Protein AF-A0AAJ2G1U4-F1 (afdb_monomer_lite)

pLDDT: mean 86.3, std 16.0, range [43.72, 98.62]

Sequence (96 aa):
MKRAAAILPLLALAACAHGPAPEPEVRIQEVIVERPIACVPDNLKVAPVYPDTDEALAAAADASARYALLWAGRLLRAARADEVEPVISKCREAAQ

Structure (mmCIF, N/CA/C/O backbone):
data_AF-A0AAJ2G1U4-F1
#
_entry.id   AF-A0AAJ2G1U4-F1
#
l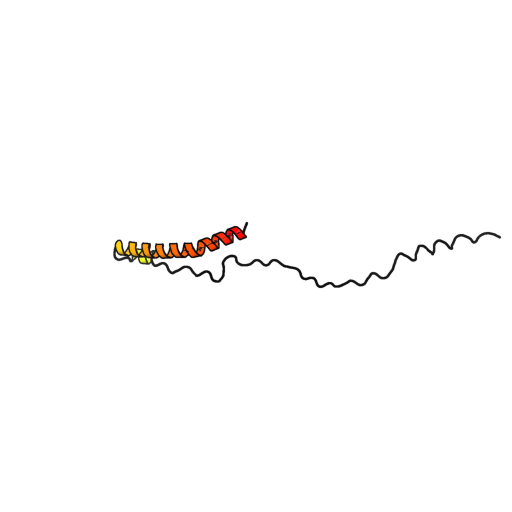oop_
_atom_site.group_PDB
_atom_site.id
_atom_site.type_symbol
_atom_site.label_atom_id
_atom_site.label_alt_id
_atom_site.label_comp_id
_atom_site.label_asym_id
_atom_site.label_entity_id
_atom_site.label_seq_id
_atom_site.pdbx_PDB_ins_code
_atom_site.Cartn_x
_atom_site.Cartn_y
_atom_site.Cartn_z
_atom_site.occupancy
_atom_site.B_iso_or_equiv
_atom_site.auth_seq_id
_atom_site.auth_comp_id
_atom_site.auth_asym_id
_atom_site.auth_atom_id
_atom_site.pdbx_PDB_model_num
ATOM 1 N N . MET A 1 1 ? -61.383 29.450 91.426 1.00 43.72 1 MET A N 1
ATOM 2 C CA . MET A 1 1 ? -60.638 28.244 90.987 1.00 43.72 1 MET A CA 1
ATOM 3 C C . MET A 1 1 ? -61.027 27.944 89.546 1.00 43.72 1 MET A C 1
ATOM 5 O O . MET A 1 1 ? -62.229 27.914 89.324 1.00 43.72 1 MET A O 1
ATOM 9 N N . LYS A 1 2 ? -60.065 27.783 88.615 1.00 50.38 2 LYS A N 1
ATOM 10 C CA . LYS A 1 2 ? -60.168 27.248 87.222 1.00 50.38 2 LYS A CA 1
ATOM 11 C C . LYS A 1 2 ? -59.403 28.116 86.205 1.00 50.38 2 LYS A C 1
ATOM 13 O O . LYS A 1 2 ? -60.032 28.878 85.486 1.00 50.38 2 LYS A O 1
ATOM 18 N N . ARG A 1 3 ? -58.070 27.986 86.128 1.00 52.41 3 ARG A N 1
ATOM 19 C CA . ARG A 1 3 ? -57.249 28.334 84.943 1.00 52.41 3 ARG A CA 1
ATOM 20 C C . ARG A 1 3 ? -55.916 27.579 85.002 1.00 52.41 3 ARG A C 1
ATOM 22 O O . ARG A 1 3 ? -54.943 28.120 85.501 1.00 52.41 3 ARG A O 1
ATOM 29 N N . ALA A 1 4 ? -55.888 26.330 84.548 1.00 52.34 4 ALA A N 1
ATOM 30 C CA . ALA A 1 4 ? -54.644 25.616 84.243 1.00 52.34 4 ALA A CA 1
ATOM 31 C C . ALA A 1 4 ? -54.974 24.347 83.444 1.00 52.34 4 ALA A C 1
ATOM 33 O O . ALA A 1 4 ? -54.973 23.249 83.986 1.00 52.34 4 ALA A O 1
ATOM 34 N N . ALA A 1 5 ? -55.346 24.492 82.174 1.00 56.94 5 ALA A N 1
ATOM 35 C CA . ALA A 1 5 ? -55.559 23.341 81.297 1.00 56.94 5 ALA A CA 1
ATOM 36 C C . ALA A 1 5 ? -55.377 23.750 79.833 1.00 56.94 5 ALA A C 1
ATOM 38 O O . ALA A 1 5 ? -56.360 23.858 79.116 1.00 56.94 5 ALA A O 1
ATOM 39 N N . ALA A 1 6 ? -54.144 24.049 79.408 1.00 54.84 6 ALA A N 1
ATOM 40 C CA . ALA A 1 6 ? -53.808 24.165 77.980 1.00 54.84 6 ALA A CA 1
ATOM 41 C C . ALA A 1 6 ? -52.290 24.294 77.729 1.00 54.84 6 ALA A C 1
ATOM 43 O O . ALA A 1 6 ? -51.870 25.203 77.026 1.00 54.84 6 ALA A O 1
ATOM 44 N N . ILE A 1 7 ? -51.434 23.454 78.324 1.00 56.56 7 ILE A N 1
ATOM 45 C CA . ILE A 1 7 ? -49.987 23.478 77.979 1.00 56.56 7 ILE A CA 1
ATOM 46 C C . ILE A 1 7 ? -49.443 22.085 77.618 1.00 56.56 7 ILE A C 1
ATOM 48 O O . ILE A 1 7 ? -48.435 21.969 76.929 1.00 56.56 7 ILE A O 1
ATOM 52 N N . LEU A 1 8 ? -50.146 21.006 77.969 1.00 54.22 8 LEU A N 1
ATOM 53 C CA . LEU A 1 8 ? -49.617 19.652 77.802 1.00 54.22 8 LEU A CA 1
ATOM 54 C C . LEU A 1 8 ? -49.576 19.070 76.363 1.00 54.22 8 LEU A C 1
ATOM 56 O O . LEU A 1 8 ? -48.727 18.210 76.149 1.00 54.22 8 LEU A O 1
ATOM 60 N N . PRO A 1 9 ? -50.388 19.475 75.354 1.00 55.19 9 PRO A N 1
ATOM 61 C CA . PRO A 1 9 ? -50.392 18.762 74.071 1.00 55.19 9 PRO A CA 1
ATOM 62 C C . PRO A 1 9 ? -49.362 19.291 73.056 1.00 55.19 9 PRO A C 1
ATOM 64 O O . PRO A 1 9 ? -49.107 18.626 72.058 1.00 55.19 9 PRO A O 1
ATOM 67 N N . LEU A 1 10 ? -48.747 20.459 73.288 1.00 54.88 10 LEU A N 1
ATOM 68 C CA . LEU A 1 10 ? -47.806 21.077 72.337 1.00 54.88 10 LEU A CA 1
ATOM 69 C C . LEU A 1 10 ? -46.382 20.497 72.397 1.00 54.88 10 LEU A C 1
ATOM 71 O O . LEU A 1 10 ? -45.642 20.609 71.426 1.00 54.88 10 LEU A O 1
ATOM 75 N N . LEU A 1 11 ? -46.000 19.837 73.495 1.00 56.94 11 LEU A N 1
ATOM 76 C CA . LEU A 1 11 ? -44.662 19.247 73.655 1.00 56.94 11 LEU A CA 1
ATOM 77 C C . LEU A 1 11 ? -44.511 17.875 72.973 1.00 56.94 11 LEU A C 1
ATOM 79 O O . LEU A 1 11 ? -43.389 17.430 72.751 1.00 56.94 11 LEU A O 1
ATOM 83 N N . ALA A 1 12 ? -45.615 17.217 72.601 1.00 58.81 12 ALA A N 1
ATOM 84 C CA . ALA A 1 12 ? -45.588 15.879 72.005 1.00 58.81 12 ALA A CA 1
ATOM 85 C C . ALA A 1 12 ? -45.282 15.871 70.492 1.00 58.81 12 ALA A C 1
ATOM 87 O O . ALA A 1 12 ? -44.854 14.847 69.970 1.00 58.81 12 ALA A O 1
ATOM 88 N N . LEU A 1 13 ? -45.458 16.995 69.782 1.00 56.59 13 LEU A N 1
ATOM 89 C CA . LEU A 1 13 ? -45.221 17.079 68.330 1.00 56.59 13 LEU A CA 1
ATOM 90 C C . LEU A 1 13 ? -43.791 17.492 67.939 1.00 56.59 13 LEU A C 1
ATOM 92 O O . LEU A 1 13 ? -43.425 17.376 66.773 1.00 56.59 13 LEU A O 1
ATOM 96 N N . ALA A 1 14 ? -42.963 17.949 68.884 1.00 57.56 14 ALA A N 1
ATOM 97 C CA . ALA A 1 14 ? -41.598 18.401 68.589 1.00 57.56 14 ALA A CA 1
ATOM 98 C C . ALA A 1 14 ? -40.555 17.263 68.549 1.00 57.56 14 ALA A C 1
ATOM 100 O O . ALA A 1 14 ? -39.416 17.487 68.147 1.00 57.56 14 ALA A O 1
ATOM 101 N N . ALA A 1 15 ? -40.923 16.040 68.947 1.00 57.25 15 ALA A N 1
ATOM 102 C CA . ALA A 1 15 ? -39.971 14.945 69.153 1.00 57.25 15 ALA A CA 1
ATOM 103 C C . ALA A 1 15 ? -39.604 14.142 67.885 1.00 57.25 15 ALA A C 1
ATOM 105 O O . ALA A 1 15 ? -38.714 13.300 67.947 1.00 57.25 15 ALA A O 1
ATOM 106 N N . CYS A 1 16 ? -40.245 14.381 66.735 1.00 60.25 16 CYS A N 1
ATOM 107 C CA . CYS A 1 16 ? -40.040 13.559 65.528 1.00 60.25 16 CYS A CA 1
ATOM 108 C C . CYS A 1 16 ? -39.175 14.211 64.435 1.00 60.25 16 CYS A C 1
ATOM 110 O O . CYS A 1 16 ? -39.004 13.614 63.377 1.00 60.25 16 CYS A O 1
ATOM 112 N N . ALA A 1 17 ? -38.652 15.424 64.644 1.00 58.16 17 ALA A N 1
ATOM 113 C CA . ALA A 1 17 ? -38.078 16.203 63.543 1.00 58.16 17 ALA A CA 1
ATOM 114 C C . ALA A 1 17 ? -36.552 16.104 63.368 1.00 58.16 17 ALA A C 1
ATOM 116 O O . ALA A 1 17 ? -36.066 16.539 62.329 1.00 58.16 17 ALA A O 1
ATOM 117 N N . HIS A 1 18 ? -35.781 15.574 64.325 1.00 62.97 18 HIS A N 1
ATOM 118 C CA . HIS A 1 18 ? -34.309 15.577 64.245 1.00 62.97 18 HIS A CA 1
ATOM 119 C C . HIS A 1 18 ? -33.694 14.348 64.933 1.00 62.97 18 HIS A C 1
ATOM 121 O O . HIS A 1 18 ? -33.311 14.388 66.101 1.00 62.97 18 HIS A O 1
ATOM 127 N N . GLY A 1 19 ? -33.603 13.241 64.194 1.00 68.50 19 GLY A N 1
ATOM 128 C CA . GLY A 1 19 ? -32.612 12.200 64.474 1.00 68.50 19 GLY A CA 1
ATOM 129 C C . GLY A 1 19 ? -31.264 12.583 63.846 1.00 68.50 19 GLY A C 1
ATOM 130 O O . GLY A 1 19 ? -31.252 13.383 62.907 1.00 68.50 19 GLY A O 1
ATOM 131 N N . PRO A 1 20 ? -30.130 12.054 64.337 1.00 74.12 20 PRO A N 1
ATOM 132 C CA . PRO A 1 20 ? -28.844 12.255 63.676 1.00 74.12 20 PRO A CA 1
ATOM 133 C C . PRO A 1 20 ? -28.943 11.780 62.222 1.00 74.12 20 PRO A C 1
ATOM 135 O O . PRO A 1 20 ? -29.494 10.709 61.954 1.00 74.12 20 PRO A O 1
ATOM 138 N N . ALA A 1 21 ? -28.456 12.598 61.286 1.00 75.25 21 ALA A N 1
ATOM 139 C CA . ALA A 1 21 ? -28.400 12.205 59.884 1.00 75.25 21 ALA A CA 1
ATOM 140 C C . ALA A 1 21 ? -27.598 10.895 59.772 1.00 75.25 21 ALA A C 1
ATOM 142 O O . ALA A 1 21 ? -26.557 10.781 60.427 1.00 75.25 21 ALA A O 1
ATOM 143 N N . PRO A 1 22 ? -28.076 9.903 58.999 1.00 81.62 22 PRO A N 1
ATOM 144 C CA . PRO A 1 22 ? -27.344 8.660 58.817 1.00 81.62 22 PRO A CA 1
ATOM 145 C C . PRO A 1 22 ? -25.946 8.958 58.272 1.00 81.62 22 PRO A C 1
ATOM 147 O O . PRO A 1 22 ? -25.768 9.835 57.423 1.00 81.62 22 PRO A O 1
ATOM 150 N N . GLU A 1 23 ? -24.958 8.237 58.795 1.00 84.00 23 GLU A N 1
ATOM 151 C CA . GLU A 1 23 ? -23.565 8.390 58.393 1.00 84.00 23 GLU A CA 1
ATOM 152 C C . GLU A 1 23 ? -23.425 8.035 56.899 1.00 84.00 23 GLU A C 1
ATOM 154 O O . GLU A 1 23 ? -24.016 7.046 56.449 1.00 84.00 23 GLU A O 1
ATOM 159 N N . PRO A 1 24 ? -22.729 8.853 56.090 1.00 86.88 24 PRO A N 1
ATOM 160 C CA . PRO A 1 24 ? -22.672 8.640 54.650 1.00 86.88 24 PRO A CA 1
ATOM 161 C C . PRO A 1 24 ? -21.955 7.326 54.315 1.00 86.88 24 PRO A C 1
ATOM 163 O O . PRO A 1 24 ? -20.805 7.109 54.693 1.00 86.88 24 PRO A O 1
ATOM 166 N N . GLU A 1 25 ? -22.627 6.457 53.559 1.00 89.44 25 GLU A N 1
ATOM 167 C CA . GLU A 1 25 ? -22.064 5.185 53.103 1.00 89.44 25 GLU A CA 1
ATOM 168 C C . GLU A 1 25 ? -21.153 5.413 51.887 1.00 89.44 25 GLU A C 1
ATOM 170 O O . GLU A 1 25 ? -21.614 5.711 50.781 1.00 89.44 25 GLU A O 1
ATOM 175 N N . VAL A 1 26 ? -19.841 5.265 52.079 1.00 87.88 26 VAL A N 1
ATOM 176 C CA . VAL A 1 26 ? -18.866 5.321 50.984 1.00 87.88 26 VAL A CA 1
ATOM 177 C C . VAL A 1 26 ? -18.917 4.003 50.211 1.00 87.88 26 VAL A C 1
ATOM 179 O O . VAL A 1 26 ? -18.402 2.985 50.669 1.00 87.88 26 VAL A O 1
ATOM 182 N N . ARG A 1 27 ? -19.524 4.018 49.018 1.00 90.69 27 ARG A N 1
ATOM 183 C CA . ARG A 1 27 ? -19.477 2.884 48.083 1.00 90.69 27 ARG A CA 1
ATOM 184 C C . ARG A 1 27 ? -18.400 3.109 47.030 1.00 90.69 27 ARG A C 1
ATOM 186 O O . ARG A 1 27 ? -18.475 4.065 46.262 1.00 90.69 27 ARG A O 1
ATOM 193 N N . ILE A 1 28 ? -17.446 2.187 46.949 1.00 90.56 28 ILE A N 1
ATOM 194 C CA . ILE A 1 28 ? -16.554 2.080 45.793 1.00 90.56 28 ILE A CA 1
ATOM 195 C C . ILE A 1 28 ? -17.357 1.402 44.682 1.00 90.56 28 ILE A C 1
ATOM 197 O O . ILE A 1 28 ? -17.836 0.285 44.861 1.00 90.56 28 ILE A O 1
ATOM 201 N N . GLN A 1 29 ? -17.546 2.101 43.566 1.00 92.06 29 GLN A N 1
ATOM 202 C CA . GLN A 1 29 ? -18.224 1.570 42.387 1.00 92.06 29 GLN A CA 1
ATOM 203 C C . GLN A 1 29 ? -17.225 1.470 41.243 1.00 92.06 29 GLN A C 1
ATOM 205 O O . GLN A 1 29 ? -16.480 2.414 40.978 1.00 92.06 29 GLN A O 1
ATOM 210 N N . GLU A 1 30 ? -17.224 0.332 40.559 1.00 91.25 30 GLU A N 1
ATOM 211 C CA . GLU A 1 30 ? -16.516 0.199 39.293 1.00 91.25 30 GLU A CA 1
ATOM 212 C C . GLU A 1 30 ? -17.305 0.933 38.208 1.00 91.25 30 GLU A C 1
ATOM 214 O O . GLU A 1 30 ? -18.495 0.690 38.008 1.00 91.25 30 GLU A O 1
ATOM 219 N N . VAL A 1 31 ? -16.634 1.855 37.517 1.00 90.00 31 VAL A N 1
ATOM 220 C CA . VAL A 1 31 ? -17.197 2.593 36.385 1.00 90.00 31 VAL A CA 1
ATOM 221 C C . VAL A 1 31 ? -16.470 2.141 35.129 1.00 90.00 31 VAL A C 1
ATOM 223 O O . VAL A 1 31 ? -15.248 2.267 35.035 1.00 90.00 31 VAL A O 1
ATOM 226 N N . ILE A 1 32 ? -17.218 1.623 34.156 1.00 89.94 32 ILE A N 1
ATOM 227 C CA . ILE A 1 32 ? -16.674 1.313 32.834 1.00 89.94 32 ILE A CA 1
ATOM 228 C C . ILE A 1 32 ? -16.489 2.637 32.094 1.00 89.94 32 ILE A C 1
ATOM 230 O O . ILE A 1 32 ? -17.458 3.333 31.800 1.00 89.94 32 ILE A O 1
ATOM 234 N N . VAL A 1 33 ? -15.234 2.989 31.815 1.00 90.62 33 VAL A N 1
ATOM 235 C CA . VAL A 1 33 ? -14.877 4.161 31.008 1.00 90.62 33 VAL A CA 1
ATOM 236 C C . VAL A 1 33 ? -14.450 3.674 29.631 1.00 90.62 33 VAL A C 1
ATOM 238 O O . VAL A 1 33 ? -13.480 2.923 29.506 1.00 90.62 33 VAL A O 1
ATOM 241 N N . GLU A 1 34 ? -15.168 4.095 28.593 1.00 88.19 34 GLU A N 1
ATOM 242 C CA . GLU A 1 34 ? -14.791 3.802 27.213 1.00 88.19 34 GLU A CA 1
ATOM 243 C C . GLU A 1 34 ? -13.482 4.520 26.868 1.00 88.19 34 GLU A C 1
ATOM 245 O O . GLU A 1 34 ? -13.339 5.730 27.058 1.00 88.19 34 GLU A O 1
ATOM 250 N N . ARG A 1 35 ? -12.500 3.761 26.373 1.00 87.31 35 ARG A N 1
ATOM 251 C CA . ARG A 1 35 ? -11.219 4.302 25.914 1.00 87.31 35 ARG A CA 1
ATOM 252 C C . ARG A 1 35 ? -11.137 4.164 24.396 1.00 87.31 35 ARG A C 1
ATOM 254 O O . ARG A 1 35 ? -11.256 3.038 23.910 1.00 87.31 35 ARG A O 1
ATOM 261 N N . PRO A 1 36 ? -10.870 5.252 23.653 1.00 83.12 36 PRO A N 1
ATOM 262 C CA . PRO A 1 36 ? -10.655 5.154 22.219 1.00 83.12 36 PRO A CA 1
ATOM 263 C C . PRO A 1 36 ? -9.414 4.301 21.945 1.00 83.12 36 PRO A C 1
ATOM 265 O O . PRO A 1 36 ? -8.353 4.511 22.539 1.00 83.12 36 PRO A O 1
ATOM 268 N N . ILE A 1 37 ? -9.561 3.327 21.054 1.00 86.50 37 ILE A N 1
ATOM 269 C CA . ILE A 1 37 ? -8.470 2.482 20.564 1.00 86.50 37 ILE A CA 1
ATOM 270 C C . ILE A 1 37 ? -8.160 2.840 19.112 1.00 86.50 37 ILE A C 1
ATOM 272 O O . ILE A 1 37 ? -9.039 3.284 18.371 1.00 86.50 37 ILE A O 1
ATOM 276 N N . ALA A 1 38 ? -6.903 2.663 18.703 1.00 90.38 38 ALA A N 1
ATOM 277 C CA . ALA A 1 38 ? -6.526 2.830 17.308 1.00 90.38 38 ALA A CA 1
ATOM 278 C C . ALA A 1 38 ? -7.259 1.791 16.452 1.00 90.38 38 ALA A C 1
ATOM 280 O O . ALA A 1 38 ? -7.284 0.608 16.787 1.00 90.38 38 ALA A O 1
ATOM 281 N N . CYS A 1 39 ? -7.854 2.236 15.345 1.00 91.88 39 CYS A N 1
ATOM 282 C CA . CYS A 1 39 ? -8.554 1.319 14.456 1.00 91.88 39 CYS A CA 1
ATOM 283 C C . CYS A 1 39 ? -7.599 0.483 13.591 1.00 91.88 39 CYS A C 1
ATOM 285 O O . CYS A 1 39 ? -7.869 -0.675 13.271 1.00 91.88 39 CYS A O 1
ATOM 287 N N . VAL A 1 40 ? -6.467 1.073 13.207 1.00 93.94 40 VAL A N 1
ATOM 288 C CA . VAL A 1 40 ? -5.438 0.372 12.442 1.00 93.94 40 VAL A CA 1
ATOM 289 C C . VAL A 1 40 ? -4.651 -0.511 13.407 1.00 93.94 40 VAL A C 1
ATOM 291 O O . VAL A 1 40 ? -4.136 0.010 14.395 1.00 93.94 40 VAL A O 1
ATOM 294 N N . PRO A 1 41 ? -4.546 -1.823 13.150 1.00 92.25 41 PRO A N 1
ATOM 295 C CA . PRO A 1 41 ? -3.844 -2.711 14.054 1.00 92.25 41 PRO A CA 1
ATOM 296 C C . PRO A 1 41 ? -2.328 -2.516 13.933 1.00 92.25 41 PRO A C 1
ATOM 298 O O . PRO A 1 41 ? -1.793 -2.372 12.832 1.00 92.25 41 PRO A O 1
ATOM 301 N N . ASP A 1 42 ? -1.627 -2.584 15.064 1.00 92.56 42 ASP A N 1
ATOM 302 C CA . ASP A 1 42 ? -0.174 -2.362 15.136 1.00 92.56 42 ASP A CA 1
ATOM 303 C C . ASP A 1 42 ? 0.642 -3.397 14.344 1.00 92.56 42 ASP A C 1
ATOM 305 O O . ASP A 1 42 ? 1.801 -3.171 14.004 1.00 92.56 42 ASP A O 1
ATOM 309 N N . ASN A 1 43 ? 0.042 -4.551 14.038 1.00 92.06 43 ASN A N 1
ATOM 310 C CA . ASN A 1 43 ? 0.663 -5.614 13.252 1.00 92.06 43 ASN A CA 1
ATOM 311 C C . ASN A 1 43 ? 0.434 -5.477 11.737 1.00 92.06 43 ASN A C 1
ATOM 313 O O . ASN A 1 43 ? 0.872 -6.352 10.982 1.00 92.06 43 ASN A O 1
ATOM 317 N N . LEU A 1 44 ? -0.250 -4.424 11.271 1.00 94.00 44 LEU A N 1
ATOM 318 C CA . LEU A 1 44 ? -0.373 -4.164 9.843 1.00 94.00 44 LEU A CA 1
ATOM 319 C C . LEU A 1 44 ? 1.018 -3.875 9.280 1.00 94.00 44 LEU A C 1
ATOM 321 O O . LEU A 1 44 ? 1.698 -2.940 9.700 1.00 94.00 44 LEU A O 1
ATOM 325 N N . LYS A 1 45 ? 1.444 -4.680 8.303 1.00 93.44 45 LYS A N 1
ATOM 326 C CA . LYS A 1 45 ? 2.753 -4.510 7.665 1.00 93.44 45 LYS A CA 1
ATOM 327 C C . LYS A 1 45 ? 2.894 -3.093 7.108 1.00 93.44 45 LYS A C 1
ATOM 329 O O . LYS A 1 45 ? 1.910 -2.480 6.685 1.00 93.44 45 LYS A O 1
ATOM 334 N N . VAL A 1 46 ? 4.120 -2.587 7.051 1.00 93.81 46 VAL A N 1
ATOM 335 C CA . VAL A 1 46 ? 4.425 -1.343 6.333 1.00 93.81 46 VAL A CA 1
ATOM 336 C C . VAL A 1 46 ? 4.268 -1.539 4.822 1.00 93.81 46 VAL A C 1
ATOM 338 O O . VAL A 1 46 ? 4.286 -2.666 4.326 1.00 93.81 46 VAL A O 1
ATOM 341 N N . ALA A 1 47 ? 4.098 -0.442 4.083 1.00 94.69 47 ALA A N 1
ATOM 342 C CA . ALA A 1 47 ? 4.100 -0.505 2.625 1.00 94.69 47 ALA A CA 1
ATOM 343 C C . ALA A 1 47 ? 5.451 -1.042 2.108 1.00 94.69 47 ALA A C 1
ATOM 345 O O . ALA A 1 47 ? 6.497 -0.677 2.654 1.00 94.69 47 ALA A O 1
ATOM 346 N N . PRO A 1 48 ? 5.449 -1.897 1.069 1.00 96.12 48 PRO A N 1
ATOM 347 C CA . PRO A 1 48 ? 6.684 -2.370 0.464 1.00 96.12 48 PRO A CA 1
ATOM 348 C C . PRO A 1 48 ? 7.403 -1.230 -0.265 1.00 96.12 48 PRO A C 1
ATOM 350 O O . PRO A 1 48 ? 6.792 -0.238 -0.667 1.00 96.12 48 PRO A O 1
ATOM 353 N N . VAL A 1 49 ? 8.704 -1.404 -0.487 1.00 97.44 49 VAL A N 1
ATOM 354 C CA . VAL A 1 49 ? 9.461 -0.537 -1.395 1.00 97.44 49 VAL A CA 1
ATOM 355 C C . VAL A 1 49 ? 9.041 -0.867 -2.824 1.00 97.44 49 VAL A C 1
ATOM 357 O O . VAL A 1 49 ? 9.184 -2.006 -3.270 1.00 97.44 49 VAL A O 1
ATOM 360 N N . TYR A 1 50 ? 8.505 0.121 -3.535 1.00 97.38 50 TYR A N 1
ATOM 361 C CA . TYR A 1 50 ? 8.078 -0.057 -4.917 1.00 97.38 50 TYR A CA 1
ATOM 362 C C . TYR A 1 50 ? 9.266 0.125 -5.874 1.00 97.38 50 TYR A C 1
ATOM 364 O O . TYR A 1 50 ? 9.989 1.114 -5.751 1.00 97.38 50 TYR A O 1
ATOM 372 N N . PRO A 1 51 ? 9.488 -0.807 -6.819 1.00 97.50 51 PRO A N 1
ATOM 373 C CA . PRO A 1 51 ? 10.624 -0.751 -7.739 1.00 97.50 51 PRO A CA 1
ATOM 374 C C . PRO A 1 51 ? 10.437 0.275 -8.864 1.00 97.50 51 PRO A C 1
ATOM 376 O O . PRO A 1 51 ? 11.396 0.621 -9.543 1.00 97.50 51 PRO A O 1
ATOM 379 N N . ASP A 1 52 ? 9.213 0.748 -9.089 1.00 97.56 52 ASP A N 1
ATOM 380 C CA . ASP A 1 52 ? 8.847 1.658 -10.169 1.00 97.56 52 ASP A CA 1
ATOM 381 C C . ASP A 1 52 ? 8.827 3.123 -9.730 1.00 97.56 52 ASP A C 1
ATOM 383 O O . ASP A 1 52 ? 7.860 3.838 -9.986 1.00 97.56 52 ASP A O 1
ATOM 387 N N . THR A 1 53 ? 9.890 3.571 -9.057 1.00 98.25 53 THR A N 1
ATOM 388 C CA . THR A 1 53 ? 10.051 4.999 -8.746 1.00 98.25 53 THR A CA 1
ATOM 389 C C . THR A 1 53 ? 10.258 5.808 -10.024 1.00 98.25 53 THR A C 1
ATOM 391 O O . THR A 1 53 ? 10.714 5.276 -11.040 1.00 98.25 53 THR A O 1
ATOM 394 N N . ASP A 1 54 ? 9.964 7.105 -9.978 1.00 98.31 54 ASP A N 1
ATOM 395 C CA . ASP A 1 54 ? 10.151 7.984 -11.134 1.00 98.31 54 ASP A CA 1
ATOM 396 C C . ASP A 1 54 ? 11.609 7.971 -11.620 1.00 98.31 54 ASP A C 1
ATOM 398 O O . ASP A 1 54 ? 11.864 7.909 -12.825 1.00 98.31 54 ASP A O 1
ATOM 402 N N . GLU A 1 55 ? 12.573 7.920 -10.696 1.00 98.31 55 GLU A N 1
ATOM 403 C CA . GLU A 1 55 ? 13.999 7.805 -11.009 1.00 98.31 55 GLU A CA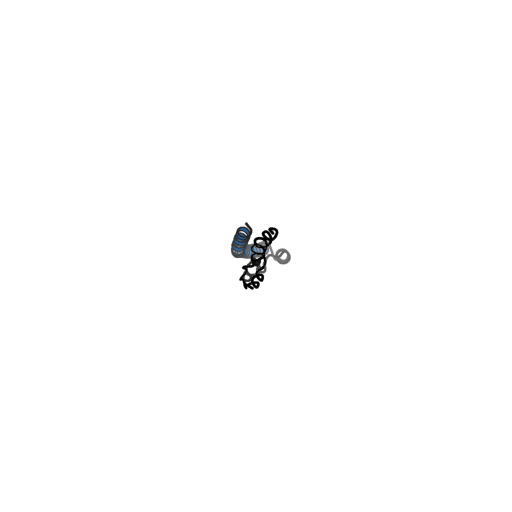 1
ATOM 404 C C . GLU A 1 55 ? 14.326 6.468 -11.681 1.00 98.31 55 GLU A C 1
ATOM 406 O O . GLU A 1 55 ? 15.038 6.444 -12.685 1.00 98.31 55 GLU A O 1
ATOM 411 N N . ALA A 1 56 ? 13.791 5.354 -11.170 1.00 98.12 56 ALA A N 1
ATOM 412 C CA . ALA A 1 56 ? 14.013 4.028 -11.744 1.00 98.12 56 ALA A CA 1
ATOM 413 C C . ALA A 1 56 ? 13.406 3.909 -13.151 1.00 98.12 56 ALA A C 1
ATOM 415 O O . ALA A 1 56 ? 14.011 3.329 -14.053 1.00 98.12 56 ALA A O 1
ATOM 416 N N . LEU A 1 57 ? 12.228 4.500 -13.360 1.00 98.50 57 LEU A N 1
ATOM 417 C CA . LEU A 1 57 ? 11.556 4.533 -14.655 1.00 98.50 57 LEU A CA 1
ATOM 418 C C . LEU A 1 57 ? 12.283 5.431 -15.661 1.00 98.50 57 LEU A C 1
ATOM 420 O O . LEU A 1 57 ? 12.313 5.097 -16.847 1.00 98.50 57 LEU A O 1
ATOM 424 N N . ALA A 1 58 ? 12.862 6.547 -15.209 1.00 98.19 58 ALA A N 1
ATOM 425 C CA . ALA A 1 58 ? 13.673 7.435 -16.040 1.00 98.19 58 ALA A CA 1
ATOM 426 C C . ALA A 1 58 ? 15.037 6.823 -16.396 1.00 98.19 58 ALA A C 1
ATOM 428 O O . ALA A 1 58 ? 15.535 7.040 -17.497 1.00 98.19 58 ALA A O 1
ATOM 429 N N . ALA A 1 59 ? 15.620 6.038 -15.486 1.00 98.50 59 ALA A N 1
ATOM 430 C CA . ALA A 1 59 ? 16.894 5.349 -15.679 1.00 98.50 59 ALA A CA 1
ATOM 431 C C . ALA A 1 59 ? 16.775 4.008 -16.432 1.00 98.50 59 ALA A C 1
ATOM 433 O O . AL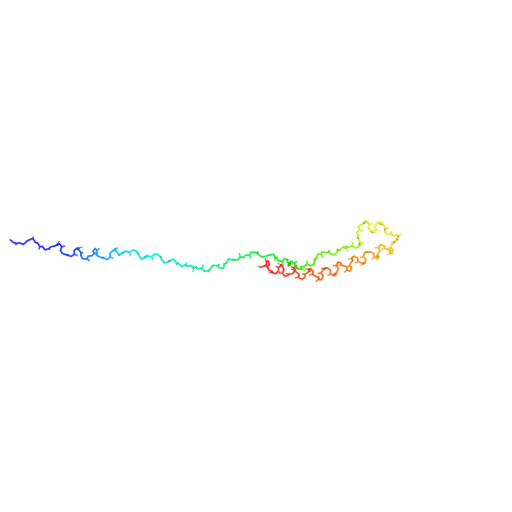A A 1 59 ? 17.789 3.353 -16.682 1.00 98.50 59 ALA A O 1
ATOM 434 N N . ALA A 1 60 ? 15.562 3.570 -16.779 1.00 98.25 60 ALA A N 1
ATOM 435 C CA . ALA A 1 60 ? 15.344 2.313 -17.483 1.00 98.25 60 ALA A CA 1
ATOM 436 C C . ALA A 1 60 ? 16.041 2.310 -18.856 1.00 98.25 60 ALA A C 1
ATOM 438 O O . ALA A 1 60 ? 15.913 3.255 -19.632 1.00 98.25 60 ALA A O 1
ATOM 439 N N . ALA A 1 61 ? 16.748 1.219 -19.168 1.00 98.25 61 ALA A N 1
ATOM 440 C CA . ALA A 1 61 ? 17.547 1.107 -20.391 1.00 98.25 61 ALA A CA 1
ATOM 441 C C . ALA A 1 61 ? 16.708 1.207 -21.676 1.00 98.25 61 ALA A C 1
ATOM 443 O O . ALA A 1 61 ? 17.166 1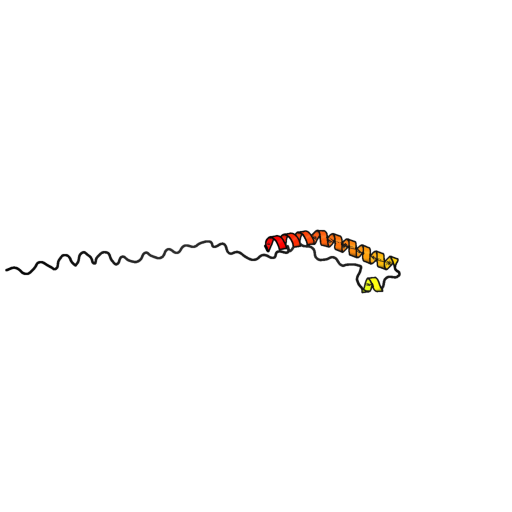.739 -22.685 1.00 98.25 61 ALA A O 1
ATOM 444 N N . ASP A 1 62 ? 15.478 0.695 -21.636 1.00 98.31 62 ASP A N 1
ATOM 445 C CA . ASP A 1 62 ? 14.535 0.725 -22.743 1.00 98.31 62 ASP A CA 1
ATOM 446 C C . ASP A 1 62 ? 13.081 0.618 -22.246 1.00 98.31 62 ASP A C 1
ATOM 448 O O . ASP A 1 62 ? 12.792 0.539 -21.045 1.00 98.31 62 ASP A O 1
ATOM 452 N N . ALA A 1 63 ? 12.142 0.606 -23.194 1.00 98.19 63 ALA A N 1
ATOM 453 C CA . ALA A 1 63 ? 10.722 0.474 -22.896 1.00 98.19 63 ALA A CA 1
ATOM 454 C C . ALA A 1 63 ? 10.384 -0.847 -22.186 1.00 98.19 63 ALA A C 1
ATOM 456 O O . ALA A 1 63 ? 9.533 -0.854 -21.299 1.00 98.19 63 ALA A O 1
ATOM 457 N N . SER A 1 64 ? 11.041 -1.954 -22.542 1.00 98.44 64 SER A N 1
ATOM 458 C CA . SER A 1 64 ? 10.774 -3.262 -21.939 1.00 98.44 64 SER A CA 1
ATOM 459 C C . SER A 1 64 ? 11.184 -3.295 -20.465 1.00 98.44 64 SER A C 1
ATOM 461 O O . SER A 1 64 ? 10.393 -3.719 -19.621 1.00 98.44 64 SER A O 1
ATOM 463 N N . ALA A 1 65 ? 12.353 -2.737 -20.135 1.00 98.44 65 ALA A N 1
ATOM 464 C CA . ALA A 1 65 ? 12.830 -2.583 -18.766 1.00 98.44 65 ALA A CA 1
ATOM 465 C C . ALA A 1 65 ? 11.885 -1.687 -17.952 1.00 98.44 65 ALA A C 1
ATOM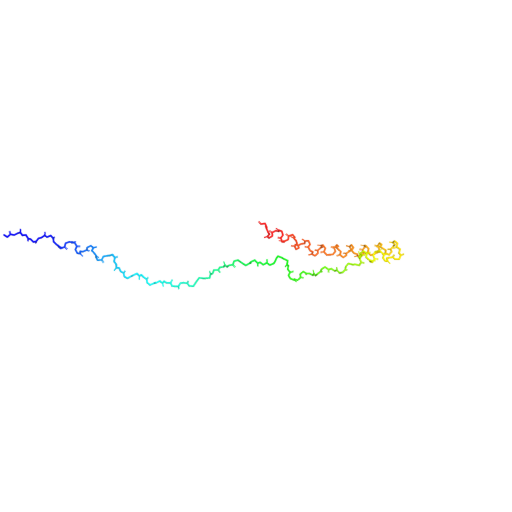 467 O O . ALA A 1 65 ? 11.514 -2.024 -16.826 1.00 98.44 65 ALA A O 1
ATOM 468 N N . ARG A 1 66 ? 11.414 -0.584 -18.547 1.00 98.50 66 ARG A N 1
ATOM 469 C CA . ARG A 1 66 ? 10.447 0.312 -17.905 1.00 98.50 66 ARG A CA 1
ATOM 470 C C . ARG A 1 66 ? 9.114 -0.387 -17.613 1.00 98.50 66 ARG A C 1
ATOM 472 O O . ARG A 1 66 ? 8.570 -0.235 -16.521 1.00 98.50 66 ARG A O 1
ATOM 479 N N . TYR A 1 67 ? 8.597 -1.181 -18.552 1.00 98.56 67 TYR A N 1
ATOM 480 C CA . TYR A 1 67 ? 7.371 -1.957 -18.337 1.00 98.56 67 TYR A CA 1
ATOM 481 C C . TYR A 1 67 ? 7.540 -3.056 -17.287 1.00 98.56 67 TYR A C 1
ATOM 483 O O . TYR A 1 67 ? 6.615 -3.285 -16.509 1.00 98.56 67 TYR A O 1
ATOM 491 N N . ALA A 1 68 ? 8.707 -3.701 -17.218 1.00 98.50 68 ALA A N 1
ATOM 492 C CA . ALA A 1 68 ? 8.993 -4.692 -16.185 1.00 98.50 68 ALA A CA 1
ATOM 493 C C . ALA A 1 68 ? 8.934 -4.079 -14.774 1.00 98.50 68 ALA A C 1
ATOM 495 O O . ALA A 1 68 ? 8.327 -4.671 -13.880 1.00 98.50 68 ALA A O 1
ATOM 496 N N . LEU A 1 69 ? 9.482 -2.870 -14.589 1.00 98.56 69 LEU A N 1
ATOM 497 C CA . LEU A 1 69 ? 9.385 -2.131 -13.324 1.00 98.56 69 LEU A CA 1
ATOM 498 C C . LEU A 1 69 ? 7.926 -1.827 -12.964 1.00 98.56 69 LEU A C 1
ATOM 500 O O . LEU A 1 69 ? 7.480 -2.182 -11.873 1.00 98.56 69 LEU A O 1
ATOM 504 N N . LEU A 1 70 ? 7.161 -1.245 -13.895 1.00 98.62 70 LEU A N 1
ATOM 505 C CA . LEU A 1 70 ? 5.739 -0.931 -13.687 1.00 98.62 70 LEU A CA 1
ATOM 506 C C . LEU A 1 70 ? 4.915 -2.174 -13.330 1.00 98.62 70 LEU A C 1
ATOM 508 O O . LEU A 1 70 ? 4.036 -2.121 -12.467 1.00 98.62 70 LEU A O 1
ATOM 512 N N . TRP A 1 71 ? 5.188 -3.298 -13.994 1.00 98.56 71 TRP A N 1
ATOM 513 C CA . TRP A 1 71 ? 4.535 -4.568 -13.705 1.00 98.56 71 TRP A CA 1
ATOM 514 C C . TRP A 1 71 ? 4.854 -5.055 -12.289 1.00 98.56 71 TRP A C 1
ATOM 516 O O . TRP A 1 71 ? 3.938 -5.381 -11.532 1.00 98.56 71 TRP A O 1
ATOM 526 N N . ALA A 1 72 ? 6.130 -5.039 -11.899 1.00 98.38 72 ALA A N 1
ATOM 527 C CA . ALA A 1 72 ? 6.548 -5.418 -10.554 1.00 98.38 72 ALA A CA 1
ATOM 528 C C . ALA A 1 72 ? 5.906 -4.518 -9.482 1.00 98.38 72 ALA A C 1
ATOM 530 O O . ALA A 1 72 ? 5.359 -5.019 -8.497 1.00 98.38 72 ALA A O 1
ATOM 531 N N . GLY A 1 73 ? 5.879 -3.200 -9.704 1.00 98.31 73 GLY A N 1
ATOM 532 C CA . GLY A 1 73 ? 5.197 -2.248 -8.826 1.00 98.31 73 GLY A CA 1
ATOM 533 C C . GLY A 1 73 ? 3.695 -2.512 -8.710 1.00 98.31 73 GLY A C 1
ATOM 534 O O . GLY A 1 73 ? 3.137 -2.494 -7.610 1.00 98.31 73 GLY A O 1
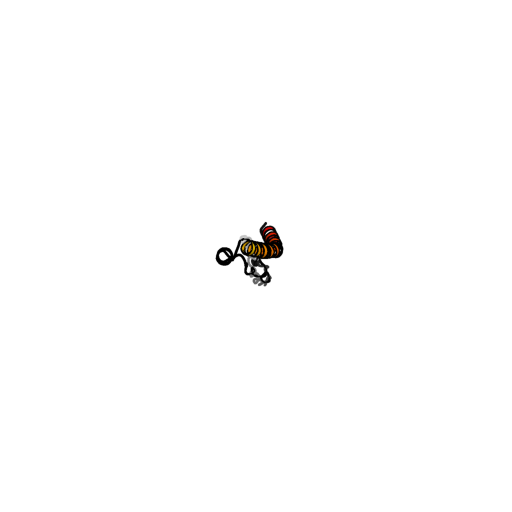ATOM 535 N N . ARG A 1 74 ? 3.030 -2.838 -9.827 1.00 98.44 74 ARG A N 1
ATOM 536 C CA . ARG A 1 74 ? 1.606 -3.206 -9.841 1.00 98.44 74 ARG A CA 1
ATOM 537 C C . ARG A 1 74 ? 1.323 -4.448 -8.999 1.00 98.44 74 ARG A C 1
ATOM 539 O O . ARG A 1 74 ? 0.349 -4.427 -8.250 1.00 98.44 74 ARG A O 1
ATOM 546 N N . LEU A 1 75 ? 2.145 -5.493 -9.099 1.00 98.50 75 LEU A N 1
ATOM 547 C CA . LEU A 1 75 ? 1.971 -6.710 -8.298 1.00 98.50 75 LEU A CA 1
ATOM 548 C C . LEU A 1 75 ? 2.048 -6.412 -6.797 1.00 98.50 75 LEU A C 1
ATOM 550 O O . LEU A 1 75 ? 1.200 -6.871 -6.034 1.00 98.50 75 LEU A O 1
ATOM 554 N N . LEU A 1 76 ? 3.011 -5.586 -6.381 1.00 98.25 76 LEU A N 1
ATOM 555 C CA . LEU A 1 76 ? 3.146 -5.184 -4.981 1.00 98.25 76 LEU A CA 1
ATOM 556 C C . LEU A 1 76 ? 1.966 -4.332 -4.503 1.00 98.25 76 LEU A C 1
ATOM 558 O O . LEU A 1 76 ? 1.500 -4.519 -3.383 1.00 98.25 76 LEU A O 1
ATOM 562 N N . ARG A 1 77 ? 1.454 -3.420 -5.340 1.00 98.00 77 ARG A N 1
ATOM 563 C CA . ARG A 1 77 ? 0.271 -2.612 -4.999 1.00 98.00 77 ARG A CA 1
ATOM 564 C C . ARG A 1 77 ? -0.993 -3.457 -4.885 1.00 98.00 77 ARG A C 1
ATOM 566 O O . ARG A 1 77 ? -1.776 -3.212 -3.976 1.00 98.00 77 ARG A O 1
ATOM 573 N N . ALA A 1 78 ? -1.170 -4.453 -5.753 1.00 98.38 78 ALA A N 1
ATOM 574 C CA . ALA A 1 78 ? -2.283 -5.395 -5.655 1.00 98.38 78 ALA A CA 1
ATOM 575 C C . ALA A 1 78 ? -2.219 -6.185 -4.339 1.00 98.38 78 ALA A C 1
ATOM 577 O O . ALA A 1 78 ? -3.157 -6.133 -3.553 1.00 98.38 78 ALA A O 1
ATOM 578 N N . ALA A 1 79 ? -1.067 -6.793 -4.035 1.00 97.62 79 ALA A N 1
ATOM 579 C CA . ALA A 1 79 ? -0.874 -7.515 -2.778 1.00 97.62 79 ALA A CA 1
ATOM 580 C C . ALA A 1 79 ? -1.072 -6.614 -1.546 1.00 97.62 79 ALA A C 1
ATOM 582 O O . ALA A 1 79 ? -1.663 -7.025 -0.551 1.00 97.62 79 ALA A O 1
ATOM 583 N N . ARG A 1 80 ? -0.612 -5.357 -1.609 1.00 97.81 80 ARG A N 1
ATOM 584 C CA . ARG A 1 80 ? -0.825 -4.385 -0.533 1.00 97.81 80 ARG A CA 1
ATOM 585 C C . ARG A 1 80 ? -2.300 -4.023 -0.361 1.00 97.81 80 ARG A C 1
ATOM 587 O O . ARG A 1 80 ? -2.743 -3.869 0.774 1.00 97.81 80 ARG A O 1
ATOM 594 N N . ALA A 1 81 ? -3.042 -3.865 -1.455 1.00 97.81 81 ALA A N 1
ATOM 595 C CA . ALA A 1 81 ? -4.474 -3.588 -1.404 1.00 97.81 81 ALA A CA 1
ATOM 596 C C . ALA A 1 81 ? -5.231 -4.751 -0.747 1.00 97.81 81 ALA A C 1
ATOM 598 O O . ALA A 1 81 ? -6.031 -4.508 0.151 1.00 97.81 81 ALA A O 1
ATOM 599 N N . ASP A 1 82 ? -4.895 -5.997 -1.090 1.00 97.50 82 ASP A N 1
ATOM 600 C CA . ASP A 1 82 ? -5.497 -7.186 -0.471 1.00 97.50 82 ASP A CA 1
ATOM 601 C C . ASP A 1 82 ? -5.287 -7.227 1.056 1.00 97.50 82 ASP A C 1
ATOM 603 O O . ASP A 1 82 ? -6.156 -7.687 1.796 1.00 97.50 82 ASP A O 1
ATOM 607 N N . GLU A 1 83 ? -4.155 -6.710 1.549 1.00 96.25 83 GLU A N 1
ATOM 608 C CA . GLU A 1 83 ? -3.887 -6.587 2.988 1.00 96.25 83 GLU A CA 1
ATOM 609 C C . GLU A 1 83 ? -4.631 -5.409 3.648 1.00 96.25 83 GLU A C 1
ATOM 611 O O . GLU A 1 83 ? -5.093 -5.530 4.784 1.00 96.25 83 GLU A O 1
ATOM 616 N N . VAL A 1 84 ? -4.719 -4.253 2.980 1.00 97.44 84 VAL A N 1
ATOM 617 C CA . VAL A 1 84 ? -5.175 -2.989 3.592 1.00 97.44 84 VAL A CA 1
ATOM 618 C C . VAL A 1 84 ? -6.678 -2.756 3.446 1.00 97.44 84 VAL A C 1
ATOM 620 O O . VAL A 1 84 ? -7.298 -2.250 4.382 1.00 97.44 84 VAL A O 1
ATOM 623 N N . GLU A 1 85 ? -7.289 -3.131 2.323 1.00 97.75 85 GLU A N 1
ATOM 624 C CA . GLU A 1 85 ? -8.719 -2.892 2.072 1.00 97.75 85 GLU A CA 1
ATOM 625 C C . GLU A 1 85 ? -9.638 -3.519 3.140 1.00 97.75 85 GLU A C 1
ATOM 627 O O . GLU A 1 85 ? -10.555 -2.836 3.609 1.00 97.75 85 GLU A O 1
ATOM 632 N N . PRO A 1 86 ? -9.386 -4.745 3.647 1.00 96.00 86 PRO A N 1
ATOM 633 C CA . PRO A 1 86 ? -10.180 -5.300 4.744 1.00 96.00 86 PRO A CA 1
ATOM 634 C C . PRO A 1 86 ? -10.059 -4.502 6.050 1.00 96.00 86 PRO A C 1
ATOM 636 O O . PRO A 1 86 ? -11.031 -4.391 6.799 1.00 96.00 86 PRO A O 1
ATOM 639 N N . VAL A 1 87 ? -8.879 -3.938 6.336 1.00 96.00 87 VAL A N 1
ATOM 640 C CA . VAL A 1 87 ? -8.662 -3.081 7.514 1.00 96.00 87 VAL A CA 1
ATOM 641 C C . VAL A 1 87 ? -9.452 -1.786 7.363 1.00 96.00 87 VAL A C 1
ATOM 643 O O . VAL A 1 87 ? -10.161 -1.391 8.286 1.00 96.00 87 VAL A O 1
ATOM 646 N N . ILE A 1 88 ? -9.393 -1.161 6.184 1.00 95.94 88 ILE A N 1
ATOM 647 C CA . ILE A 1 88 ? -10.164 0.049 5.880 1.00 95.94 88 ILE A CA 1
ATOM 648 C C . ILE A 1 88 ? -11.668 -0.214 6.027 1.00 95.94 88 ILE A C 1
ATOM 650 O O . ILE A 1 88 ? -12.353 0.602 6.642 1.00 95.94 88 ILE A O 1
ATOM 654 N N . SER A 1 89 ? -12.182 -1.337 5.507 1.00 96.44 89 SER A N 1
ATOM 655 C CA . SER A 1 89 ? -13.606 -1.695 5.628 1.00 96.44 89 SER A CA 1
ATOM 656 C C . SER A 1 89 ? -14.041 -1.771 7.088 1.00 96.44 89 SER A C 1
ATOM 658 O O . SER A 1 89 ? -14.950 -1.053 7.496 1.00 96.44 89 SER A O 1
ATOM 660 N N . LYS A 1 90 ? -13.320 -2.550 7.905 1.00 94.25 90 LYS A N 1
ATOM 661 C CA . LYS A 1 90 ? -13.618 -2.697 9.338 1.00 94.25 90 LYS A CA 1
ATOM 662 C C . LYS A 1 90 ? -13.551 -1.370 10.082 1.00 94.25 90 LYS A C 1
ATOM 664 O O . LYS A 1 90 ? -14.374 -1.112 10.953 1.00 94.25 90 LYS A O 1
ATOM 669 N N . CYS A 1 91 ? -12.602 -0.508 9.721 1.00 93.81 91 CYS A N 1
ATOM 670 C CA . CYS A 1 91 ? -12.509 0.816 10.320 1.00 93.81 91 CYS A CA 1
ATOM 671 C C . CYS A 1 91 ? -13.661 1.740 9.957 1.00 93.81 91 CYS A C 1
ATOM 673 O O . CYS A 1 91 ? -14.074 2.544 10.786 1.00 93.81 91 CYS A O 1
ATOM 675 N N . ARG A 1 92 ? -14.193 1.627 8.740 1.00 94.38 92 ARG A N 1
ATOM 676 C CA . ARG A 1 92 ? -15.385 2.374 8.336 1.00 94.38 92 ARG A CA 1
ATOM 677 C C . ARG A 1 92 ? -16.636 1.849 9.028 1.00 94.38 92 ARG A C 1
ATOM 679 O O . ARG A 1 92 ? -17.450 2.661 9.439 1.00 94.38 92 ARG A O 1
ATOM 686 N N . GLU A 1 93 ? -16.769 0.533 9.173 1.00 91.62 93 GLU A N 1
ATOM 687 C CA . GLU A 1 93 ? -17.875 -0.100 9.904 1.00 91.62 93 GLU A CA 1
ATOM 688 C C . GLU A 1 93 ? -17.878 0.303 11.383 1.00 91.62 93 GLU A C 1
ATOM 690 O O . GLU A 1 93 ? -18.921 0.660 11.909 1.00 91.62 93 GLU A O 1
ATOM 695 N N . ALA A 1 94 ? -16.714 0.320 12.039 1.00 87.69 94 ALA A N 1
ATOM 696 C CA . ALA A 1 94 ? -16.595 0.728 13.441 1.00 87.69 94 ALA A CA 1
ATOM 697 C C . ALA A 1 94 ? -16.823 2.234 13.680 1.00 87.69 94 ALA A C 1
ATOM 699 O O . ALA A 1 94 ? -16.983 2.650 14.825 1.00 87.69 94 ALA A O 1
ATOM 700 N N . ALA A 1 95 ? -16.776 3.054 12.625 1.00 82.62 95 ALA A N 1
ATOM 701 C CA . ALA A 1 95 ? -16.995 4.497 12.696 1.00 82.62 95 ALA A CA 1
ATOM 702 C C . ALA A 1 95 ? -18.456 4.915 12.431 1.00 82.62 95 ALA A C 1
ATOM 704 O O . ALA A 1 95 ? -18.754 6.108 12.524 1.00 82.62 95 ALA A O 1
ATOM 705 N N . GLN A 1 96 ? -19.325 3.973 12.050 1.00 73.12 96 GLN A N 1
ATOM 706 C CA . GLN A 1 96 ? -20.767 4.176 11.843 1.00 73.12 96 GLN A CA 1
ATOM 707 C C . GLN A 1 96 ? -21.546 3.872 13.121 1.00 73.12 96 GLN A C 1
ATOM 709 O O . GLN A 1 96 ? -22.546 4.587 13.351 1.00 73.12 96 GLN A O 1
#

Foldseek 3Di:
DDDDPDDPPPVVPVPPDDDPDPDDDDDDDDDDDDDDDDLQDPPQDDQDDQQQDPVNLVPQPDPVSNVVSVVSNVVSVVVSCVRCVVSVVSVVVVVD

Radius of gyration: 40.84 Å; chains: 1; bounding box: 78×36×114 Å

Secondary structure (DSSP, 8-state):
-----SSTTSSSSGGGS-PPPPPP--------------SS-TTSPPPPPPS--HHHHHS-SSHHHHHHHHHHHHHHHHHHHHHHHHHHHHHHHTT-